Protein AF-A0A4R0NKV8-F1 (afdb_monomer_lite)

Foldseek 3Di:
DDDDDDPPDCVVVVVVVVVVVVVVVPPPPPPPLQQAWEDEAEDQVFQQQKWKKKWFAAPPDIDIATQGYRSDGDTARRPRGQWIWIWMDGNLQFIDIDIGGQCRVVDDAAFYFYWYWYQDPVRWIWIATDGGPPDDRVPIDTGDNPNPDPDDDDDPDDPSCSHPPHDDRD

Structure (mmCIF, N/CA/C/O backbone):
data_AF-A0A4R0NKV8-F1
#
_entry.id   AF-A0A4R0NKV8-F1
#
loop_
_atom_site.group_PDB
_atom_site.id
_atom_site.type_symbol
_atom_site.label_atom_id
_atom_site.label_alt_id
_atom_site.label_comp_id
_atom_site.label_asym_id
_atom_site.label_entity_id
_atom_site.label_seq_id
_atom_site.pdbx_PDB_ins_code
_atom_site.Cartn_x
_atom_site.Cartn_y
_atom_site.Cartn_z
_atom_site.occupancy
_atom_site.B_iso_or_equiv
_atom_site.auth_seq_id
_atom_site.auth_comp_id
_atom_site.auth_asym_id
_atom_site.auth_atom_id
_atom_site.pdbx_PDB_model_num
ATOM 1 N N . MET A 1 1 ? -60.768 -44.511 38.447 1.00 38.75 1 MET A N 1
ATOM 2 C CA . MET A 1 1 ? -60.473 -44.006 37.086 1.00 38.75 1 MET A CA 1
ATOM 3 C C . MET A 1 1 ? -60.057 -42.548 37.199 1.00 38.75 1 MET A C 1
ATOM 5 O O . MET A 1 1 ? -60.822 -41.763 37.738 1.00 38.75 1 MET A O 1
ATOM 9 N N . LYS A 1 2 ? -58.819 -42.212 36.815 1.00 38.28 2 LYS A N 1
ATOM 10 C CA . LYS A 1 2 ? -58.253 -40.857 36.931 1.00 38.28 2 LYS A CA 1
ATOM 11 C C . LYS A 1 2 ? -58.647 -40.033 35.701 1.00 38.28 2 LYS A C 1
ATOM 13 O O . LYS A 1 2 ? -58.343 -40.440 34.584 1.00 38.28 2 LYS A O 1
ATOM 18 N N . ALA A 1 3 ? -59.313 -38.901 35.916 1.00 43.44 3 ALA A N 1
ATOM 19 C CA . ALA A 1 3 ? -59.621 -37.931 34.872 1.00 43.44 3 ALA A CA 1
ATOM 20 C C . ALA A 1 3 ? -58.356 -37.132 34.520 1.00 43.44 3 ALA A C 1
ATOM 22 O O . ALA A 1 3 ? -57.746 -36.504 35.384 1.00 43.44 3 ALA A O 1
ATOM 23 N N . LEU A 1 4 ? -57.953 -37.183 33.250 1.00 43.78 4 LEU A N 1
ATOM 24 C CA . LEU A 1 4 ? -56.825 -36.437 32.704 1.00 43.78 4 LEU A CA 1
ATOM 25 C C . LEU A 1 4 ? -57.363 -35.139 32.085 1.00 43.78 4 LEU A C 1
ATOM 27 O O . LEU A 1 4 ? -57.829 -35.135 30.947 1.00 43.78 4 LEU A O 1
ATOM 31 N N . ILE A 1 5 ? -57.336 -34.038 32.836 1.00 47.34 5 ILE A N 1
ATOM 32 C CA . ILE A 1 5 ? -57.729 -32.723 32.319 1.00 47.34 5 ILE A CA 1
ATOM 33 C C . ILE A 1 5 ? -56.511 -32.108 31.623 1.00 47.34 5 ILE A C 1
ATOM 35 O O . ILE A 1 5 ? -55.546 -31.704 32.269 1.00 47.34 5 ILE A O 1
ATOM 39 N N . ARG A 1 6 ? -56.541 -32.051 30.288 1.00 45.56 6 ARG A N 1
ATOM 40 C CA . ARG A 1 6 ? -55.565 -31.300 29.488 1.00 45.56 6 ARG A CA 1
ATOM 41 C C . ARG A 1 6 ? -55.970 -29.826 29.461 1.00 45.56 6 ARG A C 1
ATOM 43 O O . ARG A 1 6 ? -56.799 -29.428 28.652 1.00 45.56 6 ARG A O 1
ATOM 50 N N . PHE A 1 7 ? -55.359 -29.014 30.319 1.00 44.12 7 PHE A N 1
ATOM 51 C CA . PHE A 1 7 ? -55.374 -27.556 30.186 1.00 44.12 7 PHE A CA 1
ATOM 52 C C . PHE A 1 7 ? -54.278 -27.128 29.202 1.00 44.12 7 PHE A C 1
ATOM 54 O O . PHE A 1 7 ? -53.152 -26.842 29.597 1.00 44.12 7 PHE A O 1
ATOM 61 N N . PHE A 1 8 ? -54.595 -27.081 27.908 1.00 48.84 8 PHE A N 1
ATOM 62 C CA . PHE A 1 8 ? -53.808 -26.289 26.961 1.00 48.84 8 PHE A CA 1
ATOM 63 C C . PHE A 1 8 ? -54.429 -24.896 26.892 1.00 48.84 8 PHE A C 1
ATOM 65 O O . PHE A 1 8 ? -55.435 -24.674 26.222 1.00 48.84 8 PHE A O 1
ATOM 72 N N . HIS A 1 9 ? -53.864 -23.963 27.657 1.00 45.31 9 HIS A N 1
ATOM 73 C CA . HIS A 1 9 ? -54.279 -22.567 27.629 1.00 45.31 9 HIS A CA 1
ATOM 74 C C . HIS A 1 9 ? -53.740 -21.869 26.364 1.00 45.31 9 HIS A C 1
ATOM 76 O O . HIS A 1 9 ? -52.523 -21.817 26.170 1.00 45.31 9 HIS A O 1
ATOM 82 N N . PRO A 1 10 ? -54.610 -21.281 25.519 1.00 52.34 10 PRO A N 1
ATOM 83 C CA . PRO A 1 10 ? -54.218 -20.625 24.265 1.00 52.34 10 PRO A CA 1
ATOM 84 C C . PRO A 1 10 ? -53.446 -19.309 24.477 1.00 52.34 10 PRO A C 1
ATOM 86 O O . PRO A 1 10 ? -52.855 -18.771 23.544 1.00 52.34 10 PRO A O 1
ATOM 89 N N . THR A 1 11 ? -53.405 -18.790 25.704 1.00 51.94 11 THR A N 1
ATOM 90 C CA . THR A 1 11 ? -52.760 -17.517 26.057 1.00 51.94 11 THR A CA 1
ATOM 91 C C . THR A 1 11 ? -51.232 -17.584 26.035 1.00 51.94 11 THR A C 1
ATOM 93 O O . THR A 1 11 ? -50.582 -16.606 25.666 1.00 51.94 11 THR A O 1
ATOM 96 N N . ILE A 1 12 ? -50.650 -18.745 26.351 1.00 52.59 12 ILE A N 1
ATOM 97 C CA . ILE A 1 12 ? -49.191 -18.946 26.370 1.00 52.59 12 ILE A CA 1
ATOM 98 C C . ILE A 1 12 ? -48.617 -18.847 24.946 1.00 52.59 12 ILE A C 1
ATOM 100 O O . ILE A 1 12 ? -47.541 -18.288 24.737 1.00 52.59 12 ILE A O 1
ATOM 104 N N . SER A 1 13 ? -49.372 -19.316 23.948 1.00 52.56 13 SER A N 1
ATOM 105 C CA . SER A 1 13 ? -48.954 -19.310 22.542 1.00 52.56 13 SER A CA 1
ATOM 106 C C . SER A 1 13 ? -48.932 -17.897 21.941 1.00 52.56 13 SER A C 1
ATOM 108 O O . SER A 1 13 ? -47.997 -17.539 21.229 1.00 52.56 13 SER A O 1
ATOM 110 N N . VAL A 1 14 ? -49.896 -17.041 22.302 1.00 56.19 14 VAL A N 1
ATOM 111 C CA . VAL A 1 14 ? -49.966 -15.652 21.807 1.00 56.19 14 VAL A CA 1
ATOM 112 C C . VAL A 1 14 ? -48.858 -14.773 22.401 1.00 56.19 14 VAL A C 1
ATOM 114 O O . VAL A 1 14 ? -48.334 -13.891 21.719 1.00 56.19 14 VAL A O 1
ATOM 117 N N . LEU A 1 15 ? -48.471 -15.014 23.658 1.00 55.41 15 LEU A N 1
ATOM 118 C CA . LEU A 1 15 ? -47.410 -14.252 24.320 1.00 55.41 15 LEU A CA 1
ATOM 119 C C . LEU A 1 15 ? -46.021 -14.603 23.758 1.00 55.41 15 LEU A C 1
ATOM 121 O O . LEU A 1 15 ? -45.224 -13.703 23.498 1.00 55.41 15 LEU A O 1
ATOM 125 N N . ALA A 1 16 ? -45.762 -15.886 23.488 1.00 59.66 16 ALA A N 1
ATOM 126 C CA . ALA A 1 16 ? -44.504 -16.347 22.898 1.00 59.66 16 ALA A CA 1
ATOM 127 C C . ALA A 1 16 ? -44.258 -15.756 21.496 1.00 59.66 16 ALA A C 1
ATOM 129 O O . ALA A 1 16 ? -43.151 -15.312 21.198 1.00 59.66 16 ALA A O 1
ATOM 130 N N . VAL A 1 17 ? -45.301 -15.668 20.662 1.00 60.09 17 VAL A N 1
ATOM 131 C CA . VAL A 1 17 ? -45.213 -15.077 19.313 1.00 60.09 17 VAL A CA 1
ATOM 132 C C . VAL A 1 17 ? -44.903 -13.578 19.372 1.00 60.09 17 VAL A C 1
ATOM 134 O O . VAL A 1 17 ? -44.089 -13.090 18.591 1.00 60.09 17 VAL A O 1
ATOM 137 N N . LYS A 1 18 ? -45.490 -12.842 20.327 1.00 60.03 18 LYS A N 1
ATOM 138 C CA . LYS A 1 18 ? -45.224 -11.404 20.503 1.00 60.03 18 LYS A CA 1
ATOM 139 C C . LYS A 1 18 ? -43.804 -11.123 20.999 1.00 60.03 18 LYS A C 1
ATOM 141 O O . LYS A 1 18 ? -43.186 -10.179 20.520 1.00 60.03 18 LYS A O 1
ATOM 146 N N . VAL A 1 19 ? -43.270 -11.949 21.902 1.00 61.59 19 VAL A N 1
ATOM 147 C CA . VAL A 1 19 ? -41.877 -11.833 22.377 1.00 61.59 19 VAL A CA 1
ATOM 148 C C . VAL A 1 19 ? -40.884 -12.170 21.261 1.00 61.59 19 VAL A C 1
ATOM 150 O O . VAL A 1 19 ? -39.888 -11.470 21.104 1.00 61.59 19 VAL A O 1
ATOM 153 N N . PHE A 1 20 ? -41.179 -13.176 20.432 1.00 60.41 20 PHE A N 1
ATOM 154 C CA . PHE A 1 20 ? -40.345 -13.548 19.284 1.00 60.41 20 PHE A CA 1
ATOM 155 C C . PHE A 1 20 ? -40.321 -12.458 18.194 1.00 60.41 20 PHE A C 1
ATOM 157 O O . PHE A 1 20 ? -39.260 -12.139 17.660 1.00 60.41 20 PHE A O 1
ATOM 164 N N . LEU A 1 21 ? -41.467 -11.822 17.919 1.00 58.66 21 LEU A N 1
ATOM 165 C CA . LEU A 1 21 ? -41.567 -10.664 17.018 1.00 58.66 21 LEU A CA 1
ATOM 166 C C . LEU A 1 21 ? -40.822 -9.435 17.555 1.00 58.66 21 LEU A C 1
ATOM 168 O O . LEU A 1 21 ? -40.180 -8.731 16.778 1.00 58.66 21 LEU A O 1
ATOM 172 N N . LEU A 1 22 ? -40.853 -9.201 18.872 1.00 55.28 22 LEU A N 1
ATOM 173 C CA . LEU A 1 22 ? -40.067 -8.139 19.502 1.00 55.28 22 LEU A CA 1
ATOM 174 C C . LEU A 1 22 ? -38.559 -8.418 19.386 1.00 55.28 22 LEU A C 1
ATOM 176 O O . LEU A 1 22 ? -37.791 -7.507 19.102 1.00 55.28 22 LEU A O 1
ATOM 180 N N . PHE A 1 23 ? -38.135 -9.676 19.537 1.00 53.75 23 PHE A N 1
ATOM 181 C CA . PHE A 1 23 ? -36.729 -10.071 19.408 1.00 53.75 23 PHE A CA 1
ATOM 182 C C . PHE A 1 23 ? -36.194 -9.873 17.977 1.00 53.75 23 PHE A C 1
ATOM 184 O O . PHE A 1 23 ? -35.043 -9.481 17.808 1.00 53.75 23 PHE A O 1
ATOM 191 N N . PHE A 1 24 ? -37.035 -10.059 16.950 1.00 54.12 24 PHE A N 1
ATOM 192 C CA . PHE A 1 24 ? -36.683 -9.776 15.550 1.00 54.12 24 PHE A CA 1
ATOM 193 C C . PHE A 1 24 ? -36.709 -8.281 15.186 1.00 54.12 24 PHE A C 1
ATOM 195 O O . PHE A 1 24 ? -35.956 -7.862 14.310 1.00 54.12 24 PHE A O 1
ATOM 202 N N . LEU A 1 25 ? -37.516 -7.465 15.873 1.00 54.22 25 LEU A N 1
ATOM 203 C CA . LEU A 1 25 ? -37.526 -5.999 15.726 1.00 54.22 25 LEU A CA 1
ATOM 204 C C . LEU A 1 25 ? -36.326 -5.317 16.402 1.00 54.22 25 LEU A C 1
ATOM 206 O O . LEU A 1 25 ? -35.979 -4.196 16.041 1.00 54.22 25 LEU A O 1
ATOM 210 N N . VAL A 1 26 ? -35.695 -5.996 17.364 1.00 50.88 26 VAL A N 1
ATOM 211 C CA . VAL A 1 26 ? -34.513 -5.522 18.101 1.00 50.88 26 VAL A CA 1
ATOM 212 C C . VAL A 1 26 ? -33.245 -6.261 17.659 1.00 50.88 26 VAL A C 1
ATOM 214 O O . VAL A 1 26 ? -32.217 -6.117 18.310 1.00 50.88 26 VAL A O 1
ATOM 217 N N . VAL A 1 27 ? -33.254 -7.008 16.540 1.00 51.88 27 VAL A N 1
ATOM 218 C CA . VAL A 1 27 ? -31.988 -7.367 15.878 1.00 51.88 27 VAL A CA 1
ATOM 219 C C . VAL A 1 27 ? -31.365 -6.035 15.496 1.00 51.88 27 VAL A C 1
ATOM 221 O O . VAL A 1 27 ? -31.889 -5.366 14.598 1.00 51.88 27 VAL A O 1
ATOM 224 N N . PRO A 1 28 ? -30.315 -5.582 16.207 1.00 50.75 28 PRO A N 1
ATOM 225 C CA . PRO A 1 28 ? -29.738 -4.311 15.875 1.00 50.75 28 PRO A CA 1
ATOM 226 C C . PRO A 1 28 ? -29.265 -4.479 14.443 1.00 50.75 28 PRO A C 1
ATOM 228 O O . PRO A 1 28 ? -28.628 -5.477 14.090 1.00 50.75 28 PRO A O 1
ATOM 231 N N . ILE A 1 29 ? -29.619 -3.503 13.619 1.00 53.78 29 ILE A N 1
ATOM 232 C CA . ILE A 1 29 ? -28.928 -3.202 12.382 1.00 53.78 29 ILE A CA 1
ATOM 233 C C . ILE A 1 29 ? -27.495 -2.920 12.830 1.00 53.78 29 ILE A C 1
ATOM 235 O O . ILE A 1 29 ? -27.105 -1.788 13.100 1.00 53.78 29 ILE A O 1
ATOM 239 N N . GLY A 1 30 ? -26.733 -3.988 13.042 1.00 45.97 30 GLY A N 1
ATOM 240 C CA . GLY A 1 30 ? -25.311 -3.950 13.241 1.00 45.97 30 GLY A CA 1
ATOM 241 C C . GLY A 1 30 ? -24.772 -3.570 11.886 1.00 45.97 30 GLY A C 1
ATOM 242 O O . GLY A 1 30 ? -24.345 -4.436 11.126 1.00 45.97 30 GLY A O 1
ATOM 243 N N . CYS A 1 31 ? -24.853 -2.280 11.561 1.00 52.69 31 CYS A N 1
ATOM 244 C CA . CYS A 1 31 ? -23.973 -1.668 10.595 1.00 52.69 31 CYS A CA 1
ATOM 245 C C . CYS A 1 31 ? -22.573 -1.975 11.109 1.00 52.69 31 CYS A C 1
ATOM 247 O O . CYS A 1 31 ? -22.026 -1.263 11.950 1.00 52.69 31 CYS A O 1
ATOM 249 N N . LYS A 1 32 ? -22.019 -3.105 10.666 1.00 49.31 32 LYS A N 1
ATOM 250 C CA . LYS A 1 32 ? -20.596 -3.358 10.743 1.00 49.31 32 LYS A CA 1
ATOM 251 C C . LYS A 1 32 ? -19.984 -2.288 9.859 1.00 49.31 32 LYS A C 1
ATOM 253 O O . LYS A 1 32 ? -19.831 -2.484 8.657 1.00 49.31 32 LYS A O 1
ATOM 258 N N . ASN A 1 33 ? -19.663 -1.150 10.464 1.00 59.56 33 ASN A N 1
ATOM 259 C CA . ASN A 1 33 ? -18.748 -0.157 9.921 1.00 59.56 33 ASN A CA 1
ATOM 260 C C . ASN A 1 33 ? -17.343 -0.763 9.950 1.00 59.56 33 ASN A C 1
ATOM 262 O O . ASN A 1 33 ? -16.438 -0.244 10.594 1.00 59.56 33 ASN A O 1
ATOM 266 N N . ASN A 1 34 ? -17.194 -1.923 9.314 1.00 71.50 34 ASN A N 1
ATOM 267 C CA . ASN A 1 34 ? -15.904 -2.522 9.121 1.00 71.50 34 ASN A CA 1
ATOM 268 C C . ASN A 1 34 ? -15.188 -1.628 8.124 1.00 71.50 34 ASN A C 1
ATOM 270 O O . ASN A 1 34 ? -15.685 -1.392 7.021 1.00 71.50 34 ASN A O 1
ATOM 274 N N . GLU A 1 35 ? -14.021 -1.137 8.519 1.00 86.94 35 GLU A N 1
ATOM 275 C CA . GLU A 1 35 ? -13.103 -0.531 7.565 1.00 86.94 35 GLU A CA 1
ATOM 276 C C . GLU A 1 35 ? -12.915 -1.469 6.356 1.00 86.94 35 GLU A C 1
ATOM 278 O O . GLU A 1 35 ? -12.768 -2.683 6.543 1.00 86.94 35 GLU A O 1
ATOM 283 N N . PRO A 1 36 ? -12.958 -0.943 5.119 1.00 90.25 36 PRO A N 1
ATOM 284 C CA . PRO A 1 36 ? -12.852 -1.762 3.922 1.00 90.25 36 PRO A CA 1
ATOM 285 C C . PRO A 1 36 ? -11.468 -2.410 3.834 1.00 90.25 36 PRO A C 1
ATOM 287 O O . PRO A 1 36 ? -10.461 -1.837 4.260 1.00 90.25 36 PRO A O 1
ATOM 290 N N . ALA A 1 37 ? -11.407 -3.603 3.245 1.00 92.50 37 ALA A N 1
ATOM 291 C CA . ALA A 1 37 ? -10.139 -4.256 2.951 1.00 92.50 37 ALA A CA 1
ATOM 292 C C . ALA A 1 37 ? -9.340 -3.454 1.914 1.00 92.50 37 ALA A C 1
ATOM 294 O O . ALA A 1 37 ? -9.911 -2.790 1.043 1.00 92.50 37 ALA A O 1
ATOM 295 N N . PHE A 1 38 ? -8.012 -3.544 1.989 1.00 94.94 38 PHE A N 1
ATOM 296 C CA . PHE A 1 38 ? -7.148 -2.955 0.975 1.00 94.94 38 PHE A CA 1
ATOM 297 C C . PHE A 1 38 ? -7.207 -3.766 -0.320 1.00 94.94 38 PHE A C 1
ATOM 299 O O . PHE A 1 38 ? -7.060 -4.986 -0.310 1.00 94.94 38 PHE A O 1
ATOM 306 N N . VAL A 1 39 ? -7.389 -3.079 -1.446 1.00 95.69 39 VAL A N 1
ATOM 307 C CA . VAL A 1 39 ? -7.433 -3.692 -2.776 1.00 95.69 39 VAL A CA 1
ATOM 308 C C . VAL A 1 39 ? -6.397 -3.028 -3.668 1.00 95.69 39 VAL A C 1
ATOM 310 O O . VAL A 1 39 ? -6.406 -1.813 -3.859 1.00 95.69 39 VAL A O 1
ATOM 313 N N . VAL A 1 40 ? -5.519 -3.832 -4.263 1.00 96.56 40 VAL A N 1
ATOM 314 C CA . VAL A 1 40 ? -4.560 -3.357 -5.265 1.00 96.56 40 VAL A CA 1
ATOM 315 C C . VAL A 1 40 ? -5.133 -3.573 -6.659 1.00 96.56 40 VAL A C 1
ATOM 317 O O . VAL A 1 40 ? -5.458 -4.696 -7.043 1.00 96.56 40 VAL A O 1
ATOM 320 N N . LYS A 1 41 ? -5.253 -2.490 -7.429 1.00 95.50 41 LYS A N 1
ATOM 321 C CA . LYS A 1 41 ? -5.765 -2.496 -8.803 1.00 95.50 41 LYS A CA 1
ATOM 322 C C . LYS A 1 41 ? -4.682 -2.075 -9.782 1.00 95.50 41 LYS A C 1
ATOM 324 O O . LYS A 1 41 ? -3.879 -1.193 -9.503 1.00 95.50 41 LYS A O 1
ATOM 329 N N . GLY A 1 42 ? -4.694 -2.672 -10.965 1.00 93.81 42 GLY A N 1
ATOM 330 C CA . GLY A 1 42 ? -3.800 -2.306 -12.055 1.00 93.81 42 GLY A CA 1
ATOM 331 C C . GLY A 1 42 ? -3.681 -3.418 -13.084 1.00 93.81 42 GLY A C 1
ATOM 332 O O . GLY A 1 42 ? -4.215 -4.515 -12.916 1.00 93.81 42 GLY A O 1
ATOM 333 N N . HIS A 1 43 ? -2.971 -3.139 -14.172 1.00 93.94 43 HIS A N 1
ATOM 334 C CA . HIS A 1 43 ? -2.707 -4.151 -15.189 1.00 93.94 43 HIS A CA 1
ATOM 335 C C . HIS A 1 43 ? -1.843 -5.281 -14.601 1.00 93.94 43 HIS A C 1
ATOM 337 O O . HIS A 1 43 ? -0.833 -4.998 -13.955 1.00 93.94 43 HIS A O 1
ATOM 343 N N . LYS A 1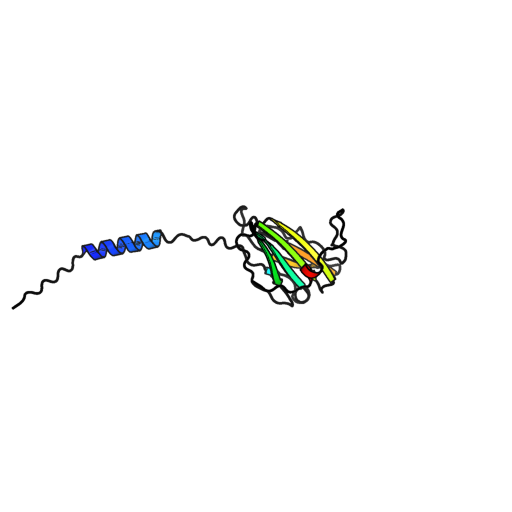 44 ? -2.182 -6.554 -14.866 1.00 92.44 44 LYS A N 1
ATOM 344 C CA . LYS A 1 44 ? -1.505 -7.737 -14.279 1.00 92.44 44 LYS A CA 1
ATOM 345 C C . LYS A 1 44 ? 0.023 -7.690 -14.403 1.00 92.44 44 LYS A C 1
ATOM 347 O O . LYS A 1 44 ? 0.734 -7.977 -13.448 1.00 92.44 44 LYS A O 1
ATOM 352 N N . MET A 1 45 ? 0.526 -7.267 -15.566 1.00 90.75 45 MET A N 1
ATOM 353 C CA . MET A 1 45 ? 1.970 -7.144 -15.825 1.00 90.75 45 MET A CA 1
ATOM 354 C C . MET A 1 45 ? 2.678 -6.073 -14.985 1.00 90.75 45 MET A C 1
ATOM 356 O O . MET A 1 45 ? 3.893 -6.143 -14.849 1.00 90.75 45 MET A O 1
ATOM 360 N N . VAL A 1 46 ? 1.943 -5.092 -14.456 1.00 91.12 46 VAL A N 1
ATOM 361 C CA . VAL A 1 46 ? 2.473 -4.060 -13.554 1.00 91.12 46 VAL A CA 1
ATOM 362 C C . VAL A 1 46 ? 2.389 -4.553 -12.116 1.00 91.12 46 VAL A C 1
ATOM 364 O O . VAL A 1 46 ? 3.398 -4.602 -11.423 1.00 91.12 46 VAL A O 1
ATOM 367 N N . ILE A 1 47 ? 1.199 -4.969 -11.677 1.00 94.50 47 ILE A N 1
ATOM 368 C CA . ILE A 1 47 ? 0.966 -5.295 -10.266 1.00 94.50 47 ILE A CA 1
ATOM 369 C C . ILE A 1 47 ? 1.684 -6.568 -9.809 1.00 94.50 47 ILE A C 1
ATOM 371 O O . ILE A 1 47 ? 1.900 -6.717 -8.620 1.00 94.50 47 ILE A O 1
ATOM 375 N N . LYS A 1 48 ? 2.111 -7.473 -10.699 1.00 94.00 48 LYS A N 1
ATOM 376 C CA . LYS A 1 48 ? 2.930 -8.636 -10.298 1.00 94.00 48 LYS A CA 1
ATOM 377 C C . LYS A 1 48 ? 4.256 -8.246 -9.622 1.00 94.00 48 LYS A C 1
ATOM 379 O O . LYS A 1 48 ? 4.715 -8.956 -8.741 1.00 94.00 48 LYS A O 1
ATOM 384 N N . ASP A 1 49 ? 4.822 -7.098 -9.998 1.00 91.69 49 ASP A N 1
ATOM 385 C CA . ASP A 1 49 ? 6.109 -6.606 -9.493 1.00 91.69 49 ASP A CA 1
ATOM 386 C C . ASP A 1 49 ? 5.920 -5.599 -8.335 1.00 91.69 49 ASP A C 1
ATOM 388 O O . ASP A 1 49 ? 6.863 -4.904 -7.945 1.00 91.69 49 ASP A O 1
ATOM 392 N N . VAL A 1 50 ? 4.692 -5.449 -7.828 1.00 94.00 50 VAL A N 1
ATOM 393 C CA . VAL A 1 50 ? 4.342 -4.487 -6.781 1.00 94.00 50 VAL A CA 1
ATOM 394 C C . VAL A 1 50 ? 4.384 -5.142 -5.407 1.00 94.00 50 VAL A C 1
ATOM 396 O O . VAL A 1 50 ? 3.948 -6.279 -5.217 1.00 94.00 50 VAL A O 1
ATOM 399 N N . LYS A 1 51 ? 4.829 -4.364 -4.423 1.00 94.88 51 LYS A N 1
ATOM 400 C CA . LYS A 1 51 ? 4.658 -4.661 -3.007 1.00 94.88 51 LYS A CA 1
ATOM 401 C C . LYS A 1 51 ? 3.984 -3.498 -2.301 1.00 94.88 51 LYS A C 1
ATOM 403 O O . LYS A 1 51 ? 4.353 -2.343 -2.516 1.00 94.88 51 LYS A O 1
ATOM 408 N N . VAL A 1 52 ? 3.012 -3.811 -1.453 1.00 96.12 52 VAL A N 1
ATOM 409 C CA . VAL A 1 52 ? 2.310 -2.828 -0.633 1.00 96.12 52 VAL A CA 1
ATOM 410 C C . VAL A 1 52 ? 2.291 -3.292 0.815 1.00 96.12 52 VAL A C 1
ATOM 412 O O . VAL A 1 52 ? 1.758 -4.356 1.135 1.00 96.12 52 VAL A O 1
ATOM 415 N N . ASN A 1 53 ? 2.852 -2.457 1.681 1.00 95.88 53 ASN A N 1
ATOM 416 C CA . ASN A 1 53 ? 2.790 -2.599 3.127 1.00 95.88 53 ASN A CA 1
ATOM 417 C C . ASN A 1 53 ? 2.002 -1.423 3.702 1.00 95.88 53 ASN A C 1
ATOM 419 O O . ASN A 1 53 ? 2.136 -0.293 3.231 1.00 95.88 53 ASN A O 1
ATOM 423 N N . VAL A 1 54 ? 1.198 -1.675 4.726 1.00 95.38 54 VAL A N 1
ATOM 424 C CA . VAL A 1 54 ? 0.407 -0.651 5.406 1.00 95.38 54 VAL A CA 1
ATOM 425 C C . VAL A 1 54 ? 0.784 -0.648 6.874 1.00 95.38 54 VAL A C 1
ATOM 427 O O . VAL A 1 54 ? 0.704 -1.675 7.543 1.00 95.38 54 VAL A O 1
ATOM 430 N N . GLU A 1 55 ? 1.195 0.514 7.366 1.00 94.69 55 GLU A N 1
ATOM 431 C CA . GLU A 1 55 ? 1.325 0.779 8.791 1.00 94.69 55 GLU A CA 1
ATOM 432 C C . GLU A 1 55 ? 0.037 1.417 9.309 1.00 94.69 55 GLU A C 1
ATOM 434 O O . GLU A 1 55 ? -0.463 2.405 8.766 1.00 94.69 55 GLU A O 1
ATOM 439 N N . LEU A 1 56 ? -0.508 0.794 10.343 1.00 94.56 56 LEU A N 1
ATOM 440 C CA . LEU A 1 56 ? -1.759 1.103 11.002 1.00 94.56 56 LEU A CA 1
ATOM 441 C C . LEU A 1 56 ? -1.426 1.811 12.313 1.00 94.56 56 LEU A C 1
ATOM 443 O O . LEU A 1 56 ? -0.960 1.171 13.258 1.00 94.56 56 LEU A O 1
ATOM 447 N N . LEU A 1 57 ? -1.660 3.120 12.376 1.00 95.06 57 LEU A N 1
ATOM 448 C CA . LEU A 1 57 ? -1.567 3.872 13.623 1.00 95.06 57 LEU A CA 1
ATOM 449 C C . LEU A 1 57 ? -2.920 3.812 14.331 1.00 95.06 57 LEU A C 1
ATOM 451 O O . LEU A 1 57 ? -3.892 4.416 13.874 1.00 95.06 57 LEU A O 1
ATOM 455 N N . LYS A 1 58 ? -2.984 3.083 15.441 1.00 93.19 58 LYS A N 1
ATOM 456 C CA . LYS A 1 58 ? -4.145 3.007 16.337 1.00 93.19 58 LYS A CA 1
ATOM 457 C C . LYS A 1 58 ? -3.874 3.847 17.586 1.00 93.19 58 LYS A C 1
ATOM 459 O O . LYS A 1 58 ? -2.755 4.304 17.793 1.00 93.19 58 LYS A O 1
ATOM 464 N N . GLN A 1 59 ? -4.895 4.045 18.419 1.00 89.94 59 GLN A N 1
ATOM 465 C CA . GLN A 1 59 ? -4.778 4.853 19.640 1.00 89.94 59 GLN A CA 1
ATOM 466 C C . GLN A 1 59 ? -3.628 4.386 20.553 1.00 89.94 59 GLN A C 1
ATOM 468 O O . GLN A 1 59 ? -2.846 5.215 21.004 1.00 89.94 59 GLN A O 1
ATOM 473 N N . ASP A 1 60 ? -3.483 3.068 20.735 1.00 92.12 60 ASP A N 1
ATOM 474 C CA . ASP A 1 60 ? -2.524 2.486 21.688 1.00 92.12 60 ASP A CA 1
ATOM 475 C C . ASP A 1 60 ? -1.460 1.589 21.029 1.00 92.12 60 ASP A C 1
ATOM 477 O O . ASP A 1 60 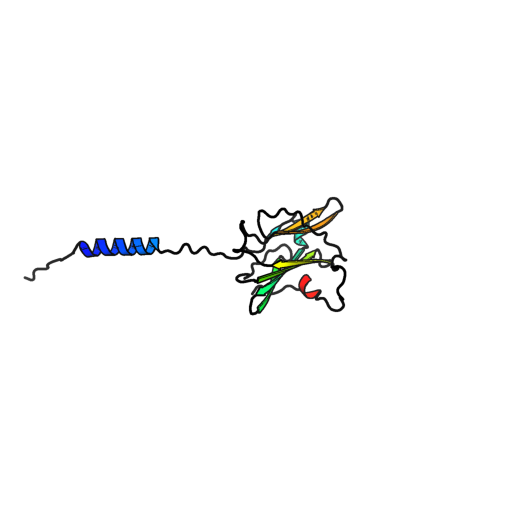? -0.686 0.921 21.713 1.00 92.12 60 ASP A O 1
ATOM 481 N N . SER A 1 61 ? -1.428 1.499 19.694 1.00 92.81 61 SER A N 1
ATOM 482 C CA . SER A 1 61 ? -0.486 0.610 19.000 1.00 92.81 61 SER A CA 1
ATOM 483 C C . SER A 1 61 ? -0.178 1.039 17.572 1.00 92.81 61 SER A C 1
ATOM 485 O O . SER A 1 61 ? -0.965 1.717 16.911 1.00 92.81 61 SER A O 1
ATOM 487 N N . ILE A 1 62 ? 0.977 0.584 17.090 1.00 92.62 62 ILE A N 1
ATOM 488 C CA . ILE A 1 62 ? 1.371 0.647 15.686 1.00 92.62 62 ILE A CA 1
ATOM 489 C C . ILE A 1 62 ? 1.578 -0.786 15.207 1.00 92.62 62 ILE A C 1
ATOM 491 O O . ILE A 1 62 ? 2.285 -1.564 15.850 1.00 92.62 62 ILE A O 1
ATOM 495 N N . ALA A 1 63 ? 0.974 -1.133 14.077 1.00 92.69 63 ALA A N 1
ATOM 496 C CA . ALA A 1 63 ? 1.175 -2.418 13.418 1.00 92.69 63 ALA A CA 1
ATOM 497 C C . ALA A 1 63 ? 1.522 -2.191 11.950 1.00 92.69 63 ALA A C 1
ATOM 499 O O . ALA A 1 63 ? 0.983 -1.282 11.332 1.00 92.69 63 ALA A O 1
ATOM 500 N N . ILE A 1 64 ? 2.390 -3.020 11.378 1.00 93.62 64 ILE A N 1
ATOM 501 C CA . ILE A 1 64 ? 2.669 -3.024 9.942 1.00 93.62 64 ILE A CA 1
ATOM 502 C C . ILE A 1 64 ? 2.299 -4.386 9.372 1.00 93.62 64 ILE A C 1
ATOM 504 O O . ILE A 1 64 ? 2.613 -5.413 9.971 1.00 93.62 64 ILE A O 1
ATOM 508 N N . ALA A 1 65 ? 1.617 -4.389 8.233 1.00 94.94 65 ALA A N 1
ATOM 509 C CA . ALA A 1 65 ? 1.181 -5.607 7.570 1.00 94.94 65 ALA A CA 1
ATOM 510 C C . ALA A 1 65 ? 1.337 -5.486 6.054 1.00 94.94 65 ALA A C 1
ATOM 512 O O . ALA A 1 65 ? 1.209 -4.401 5.477 1.00 94.94 65 ALA A O 1
ATOM 513 N N . THR A 1 66 ? 1.615 -6.606 5.394 1.00 96.19 66 THR A N 1
ATOM 514 C CA . THR A 1 66 ? 1.626 -6.676 3.934 1.00 96.19 66 THR A CA 1
ATOM 515 C C . THR A 1 66 ? 0.201 -6.873 3.427 1.00 96.19 66 THR A C 1
ATOM 517 O O . THR A 1 66 ? -0.466 -7.809 3.846 1.00 96.19 66 THR A O 1
ATOM 520 N N . VAL A 1 67 ? -0.259 -6.008 2.516 1.00 96.38 67 VAL A N 1
ATOM 521 C CA . VAL A 1 67 ? -1.587 -6.133 1.871 1.00 96.38 67 VAL A CA 1
ATOM 5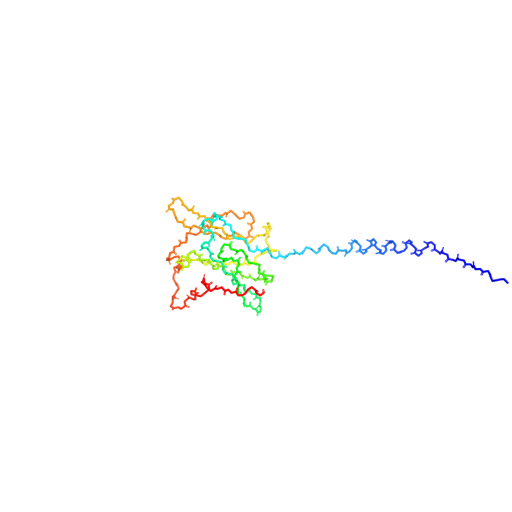22 C C . VAL A 1 67 ? -1.494 -6.685 0.455 1.00 96.38 67 VAL A C 1
ATOM 524 O O . VAL A 1 67 ? -2.473 -7.181 -0.097 1.00 96.38 67 VAL A O 1
ATOM 527 N N . TYR A 1 68 ? -0.317 -6.585 -0.161 1.00 96.62 68 TYR A N 1
ATOM 528 C CA . TYR A 1 68 ? -0.088 -7.127 -1.488 1.00 96.62 68 TYR A CA 1
ATOM 529 C C . TYR A 1 68 ? 1.387 -7.427 -1.713 1.00 96.62 68 TYR A C 1
ATOM 531 O O . TYR A 1 68 ? 2.248 -6.574 -1.477 1.00 96.62 68 TYR A O 1
ATOM 539 N N . TYR A 1 69 ? 1.680 -8.627 -2.197 1.00 94.19 69 TYR A N 1
ATOM 540 C CA . TYR A 1 69 ? 3.040 -9.053 -2.493 1.00 94.19 69 TYR A CA 1
ATOM 541 C C . TYR A 1 69 ? 3.043 -10.152 -3.550 1.00 94.19 69 TYR A C 1
ATOM 543 O O . TYR A 1 69 ? 2.224 -11.064 -3.495 1.00 94.19 69 TYR A O 1
ATOM 551 N N . ASP A 1 70 ? 3.963 -10.049 -4.512 1.00 88.88 70 ASP A N 1
ATOM 552 C CA . ASP A 1 70 ? 4.203 -11.074 -5.538 1.00 88.88 70 ASP A CA 1
ATOM 553 C C . ASP A 1 70 ? 2.919 -11.515 -6.270 1.00 88.88 70 ASP A C 1
ATOM 555 O O . ASP A 1 70 ? 2.575 -12.692 -6.380 1.00 88.88 70 ASP A O 1
ATOM 559 N N . GLY A 1 71 ? 2.128 -10.530 -6.708 1.00 89.88 71 GLY A N 1
ATOM 560 C CA . GLY A 1 71 ? 0.876 -10.787 -7.420 1.00 89.88 71 GLY A CA 1
ATOM 561 C C . GLY A 1 71 ? -0.308 -11.226 -6.545 1.00 89.88 71 GLY A C 1
ATOM 562 O O . GLY A 1 71 ? -1.381 -11.483 -7.093 1.00 89.88 71 GLY A O 1
ATOM 563 N N . LYS A 1 72 ? -0.138 -11.331 -5.221 1.00 92.44 72 LYS A N 1
ATOM 564 C CA . LYS A 1 72 ? -1.150 -11.866 -4.299 1.00 92.44 72 LYS A CA 1
ATOM 565 C C . LYS A 1 72 ? -1.636 -10.807 -3.306 1.00 92.44 72 LYS A C 1
ATOM 567 O O . LYS A 1 72 ? -0.802 -10.130 -2.700 1.00 92.44 72 LYS A O 1
ATOM 572 N N . PRO A 1 73 ? -2.960 -10.670 -3.109 1.00 94.62 73 PRO A N 1
ATOM 573 C CA . PRO A 1 73 ? -3.514 -9.871 -2.025 1.00 94.62 73 PRO A CA 1
ATOM 574 C C . PRO A 1 73 ? -3.429 -10.623 -0.692 1.00 94.62 73 PRO A C 1
ATOM 576 O O . PRO A 1 73 ? -3.482 -11.852 -0.654 1.00 94.62 73 PRO A O 1
ATOM 579 N N . TYR A 1 74 ? -3.339 -9.863 0.392 1.00 93.50 74 TYR A N 1
ATOM 580 C CA . TYR A 1 74 ? -3.298 -10.349 1.764 1.00 93.50 74 TYR A CA 1
ATOM 581 C C . TYR A 1 74 ? -4.291 -9.546 2.605 1.00 93.50 74 TYR A C 1
ATOM 583 O O . TYR A 1 74 ? -4.319 -8.315 2.543 1.00 93.50 74 TYR A O 1
ATOM 591 N N . GLU A 1 75 ? -5.123 -10.244 3.372 1.00 91.19 75 GLU A N 1
ATOM 592 C CA . GLU A 1 75 ? -6.078 -9.607 4.277 1.00 91.19 75 GLU A CA 1
ATOM 593 C C . GLU A 1 75 ? -5.380 -9.150 5.562 1.00 91.19 75 GLU A C 1
ATOM 595 O O . GLU A 1 75 ? -4.464 -9.809 6.053 1.00 91.19 75 GLU A O 1
ATOM 600 N N . ILE A 1 76 ? -5.814 -8.008 6.101 1.00 92.44 76 ILE A N 1
ATOM 601 C CA . ILE A 1 76 ? -5.252 -7.421 7.321 1.00 92.44 76 ILE A CA 1
ATOM 602 C C . ILE A 1 76 ? -6.364 -6.931 8.250 1.00 92.44 76 ILE A C 1
ATOM 604 O O . ILE A 1 76 ? -7.406 -6.453 7.795 1.00 92.44 76 ILE A O 1
ATOM 608 N N . LEU A 1 77 ? -6.127 -6.989 9.561 1.00 90.19 77 LEU A N 1
ATOM 609 C CA . LEU A 1 77 ? -7.052 -6.480 10.575 1.00 90.19 77 LEU A CA 1
ATOM 610 C C . LEU A 1 77 ? -6.858 -4.972 10.809 1.00 90.19 77 LEU A C 1
ATOM 612 O O . LEU A 1 77 ? -6.178 -4.529 11.742 1.00 90.19 77 LEU A O 1
ATOM 616 N N . ASN A 1 78 ? -7.497 -4.154 9.973 1.00 91.38 78 ASN A N 1
ATOM 617 C CA . ASN A 1 78 ? -7.368 -2.696 10.034 1.00 91.38 78 ASN A CA 1
ATOM 618 C C . ASN A 1 78 ? -8.308 -1.994 11.026 1.00 91.38 78 ASN A C 1
ATOM 620 O O . ASN A 1 78 ? -8.050 -0.846 11.340 1.00 91.38 78 ASN A O 1
ATOM 624 N N . GLN A 1 79 ? -9.301 -2.661 11.618 1.00 89.94 79 GLN A N 1
ATOM 625 C CA . GLN A 1 79 ? -10.295 -2.005 12.487 1.00 89.94 79 GLN A CA 1
ATOM 626 C C . GLN A 1 79 ? -9.702 -1.072 13.559 1.00 89.94 79 GLN A C 1
ATOM 628 O O . GLN A 1 79 ? -8.746 -1.437 14.259 1.00 89.94 79 GLN A O 1
ATOM 633 N N . GLY A 1 80 ? -10.325 0.101 13.710 1.00 88.81 80 GLY A N 1
ATOM 634 C CA . GLY A 1 80 ? -9.974 1.099 14.719 1.00 88.81 80 GLY A CA 1
ATOM 635 C C . GLY A 1 80 ? -8.686 1.852 14.396 1.00 88.81 80 GLY A C 1
ATOM 636 O O . GLY A 1 80 ? -8.004 2.321 15.309 1.00 88.81 80 GLY A O 1
ATOM 637 N N . THR A 1 81 ? -8.310 1.932 13.119 1.00 92.50 81 THR A N 1
ATOM 638 C CA . THR A 1 81 ? -7.111 2.668 12.715 1.00 92.50 81 THR A CA 1
ATOM 639 C C . THR A 1 81 ? -7.412 4.155 12.628 1.00 92.50 81 THR A C 1
ATOM 641 O O . THR A 1 81 ? -8.430 4.557 12.082 1.00 92.50 81 THR A O 1
ATOM 644 N N . LEU A 1 82 ? -6.522 4.991 13.156 1.00 93.19 82 LEU A N 1
ATOM 645 C CA . LEU A 1 82 ? -6.638 6.449 13.099 1.00 93.19 82 LEU A CA 1
ATOM 646 C C . LEU A 1 82 ? -5.993 7.012 11.833 1.00 93.19 82 LEU A C 1
ATOM 648 O O . LEU A 1 82 ? -6.510 7.953 11.237 1.00 93.19 82 LEU A O 1
ATOM 652 N N . ARG A 1 83 ? -4.864 6.433 11.416 1.00 94.56 83 ARG A N 1
ATOM 653 C CA . ARG A 1 83 ? -4.089 6.868 10.250 1.00 94.56 83 ARG A CA 1
ATOM 654 C C . ARG A 1 83 ? -3.421 5.680 9.577 1.00 94.56 83 ARG A C 1
ATOM 656 O O . ARG A 1 83 ? -2.887 4.800 10.253 1.00 94.56 83 ARG A O 1
ATOM 663 N N . TYR A 1 84 ? -3.411 5.695 8.250 1.00 94.19 84 TYR A N 1
ATOM 664 C CA . TYR A 1 84 ? -2.657 4.748 7.441 1.00 94.19 84 TYR A CA 1
ATOM 665 C C . TYR A 1 84 ? -1.385 5.409 6.910 1.00 94.19 84 TYR A C 1
ATOM 667 O O . TYR A 1 84 ? -1.427 6.521 6.375 1.00 94.19 84 TYR A O 1
ATOM 675 N N . MET A 1 85 ? -0.261 4.696 6.998 1.00 93.69 85 MET A N 1
ATOM 676 C CA . MET A 1 85 ? 0.904 4.964 6.156 1.00 93.69 85 MET A CA 1
ATOM 677 C C . MET A 1 85 ? 1.049 3.825 5.149 1.00 93.69 85 MET A C 1
ATOM 679 O O . MET A 1 85 ? 1.329 2.687 5.518 1.00 93.69 85 MET A O 1
ATOM 683 N N . ILE A 1 86 ? 0.829 4.122 3.872 1.00 93.88 86 ILE A N 1
ATOM 684 C CA . ILE A 1 86 ? 0.797 3.125 2.798 1.00 93.88 86 ILE A CA 1
ATOM 685 C C . ILE A 1 86 ? 2.119 3.200 2.048 1.00 93.88 86 ILE A C 1
ATOM 687 O O . ILE A 1 86 ? 2.378 4.157 1.318 1.00 93.88 86 ILE A O 1
ATOM 691 N N . TYR A 1 87 ? 2.953 2.185 2.228 1.00 93.06 87 TYR A N 1
ATOM 692 C CA . TYR A 1 87 ? 4.247 2.046 1.578 1.00 93.06 87 TYR A CA 1
ATOM 693 C C . TYR A 1 87 ? 4.086 1.205 0.322 1.00 93.06 87 TYR A C 1
ATOM 695 O O . TYR A 1 87 ? 3.739 0.027 0.392 1.00 93.06 87 TYR A O 1
ATOM 703 N N . VAL A 1 88 ? 4.373 1.801 -0.828 1.00 92.75 88 VAL A N 1
ATOM 704 C CA . VAL A 1 88 ? 4.321 1.115 -2.116 1.00 92.75 88 VAL A CA 1
ATOM 705 C C . VAL A 1 88 ? 5.713 0.996 -2.704 1.00 92.75 88 VAL A C 1
ATOM 707 O O . VAL A 1 88 ? 6.517 1.933 -2.643 1.00 92.75 88 VAL A O 1
ATOM 710 N N . SER A 1 89 ? 5.994 -0.155 -3.303 1.00 91.38 89 SER A N 1
ATOM 711 C CA . SER A 1 89 ? 7.170 -0.340 -4.134 1.00 91.38 89 SER A CA 1
ATOM 712 C C . SER A 1 89 ? 6.847 -1.058 -5.437 1.00 91.38 89 SER A C 1
ATOM 714 O O . SER A 1 89 ? 5.938 -1.883 -5.509 1.00 91.38 89 SER A O 1
ATOM 716 N N . TYR A 1 90 ? 7.602 -0.722 -6.479 1.00 91.06 90 TYR A N 1
ATOM 717 C CA . TYR A 1 90 ? 7.608 -1.427 -7.755 1.00 91.06 90 TYR A CA 1
ATOM 718 C C . TYR A 1 90 ? 9.022 -1.938 -8.021 1.00 91.06 90 TYR A C 1
ATOM 720 O O . TYR A 1 90 ? 9.991 -1.170 -7.956 1.00 91.06 90 TYR A O 1
ATOM 728 N N . ARG A 1 91 ? 9.142 -3.247 -8.274 1.00 89.56 91 ARG A N 1
ATOM 729 C CA . ARG A 1 91 ? 10.409 -3.970 -8.493 1.00 89.56 91 ARG A CA 1
ATOM 730 C C . ARG A 1 91 ? 11.448 -3.775 -7.387 1.00 89.56 91 ARG A C 1
ATOM 732 O O . ARG A 1 91 ? 12.641 -3.891 -7.644 1.00 89.56 91 ARG A O 1
ATOM 739 N N . ASN A 1 92 ? 11.018 -3.439 -6.168 1.00 86.69 92 ASN A N 1
ATOM 740 C CA . ASN A 1 92 ? 11.905 -3.085 -5.053 1.00 86.69 92 ASN A CA 1
ATOM 741 C C . ASN A 1 92 ? 12.922 -1.972 -5.395 1.00 86.69 92 ASN A C 1
ATOM 743 O O . ASN A 1 92 ? 14.014 -1.930 -4.825 1.00 86.69 92 ASN A O 1
ATOM 747 N N . GLN A 1 93 ? 12.581 -1.085 -6.334 1.00 83.88 93 GLN A N 1
ATOM 748 C CA . GLN A 1 93 ? 13.461 -0.013 -6.818 1.00 83.88 93 GLN A CA 1
ATOM 749 C C . GLN A 1 93 ? 12.782 1.352 -6.792 1.00 83.88 93 GLN A C 1
ATOM 751 O O . GLN A 1 93 ? 13.426 2.356 -6.492 1.00 83.88 93 GLN A O 1
ATOM 756 N N . LEU A 1 94 ? 11.489 1.394 -7.111 1.00 86.81 94 LEU A N 1
ATOM 757 C CA . LEU A 1 94 ? 10.705 2.621 -7.103 1.00 86.81 94 LEU A CA 1
ATOM 758 C C . LEU A 1 94 ? 9.799 2.607 -5.883 1.00 86.81 94 LEU A C 1
ATOM 760 O O . LEU A 1 94 ? 9.153 1.592 -5.632 1.00 86.81 94 LEU A O 1
ATOM 764 N N . PHE A 1 95 ? 9.747 3.713 -5.145 1.00 86.44 95 PHE A N 1
ATOM 765 C CA . PHE A 1 95 ? 9.108 3.762 -3.834 1.00 86.44 95 PHE A CA 1
ATOM 766 C C . PHE A 1 95 ? 8.253 5.012 -3.678 1.00 86.44 95 PHE A C 1
ATOM 768 O O . PHE A 1 95 ? 8.631 6.084 -4.152 1.00 86.44 95 PHE A O 1
ATOM 775 N N . HIS A 1 96 ? 7.136 4.885 -2.967 1.00 87.94 96 HIS A N 1
ATOM 776 C CA . HIS A 1 96 ? 6.340 6.027 -2.532 1.00 87.94 96 HIS A CA 1
ATOM 777 C C . HIS A 1 96 ? 5.575 5.713 -1.240 1.00 87.94 96 HIS A C 1
ATOM 779 O O . HIS A 1 96 ? 5.324 4.549 -0.927 1.00 87.94 96 HIS A O 1
ATOM 785 N N . LYS A 1 97 ? 5.228 6.752 -0.477 1.00 89.00 97 LYS A N 1
ATOM 786 C CA . LYS A 1 97 ? 4.484 6.637 0.778 1.00 89.00 97 LYS A CA 1
ATOM 787 C C . LYS A 1 97 ? 3.295 7.586 0.751 1.00 89.00 97 LYS A C 1
ATOM 789 O O . LYS A 1 97 ? 3.493 8.781 0.554 1.00 89.00 97 LYS A O 1
ATOM 794 N N . PHE A 1 98 ? 2.108 7.063 1.024 1.00 89.38 98 PHE A N 1
ATOM 795 C CA . PHE A 1 98 ? 0.937 7.879 1.333 1.00 89.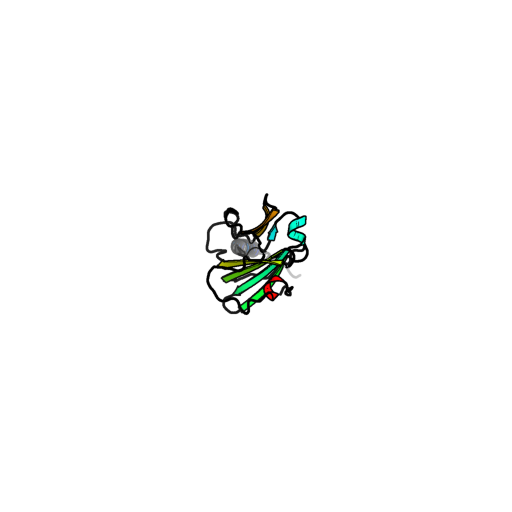38 98 PHE A CA 1
ATOM 796 C C . PHE A 1 98 ? 0.765 7.967 2.847 1.00 89.38 98 PHE A C 1
ATOM 798 O O . PHE A 1 98 ? 0.898 6.956 3.533 1.00 89.38 98 PHE A O 1
ATOM 805 N N . GLU A 1 99 ? 0.453 9.153 3.360 1.00 90.44 99 GLU A N 1
ATOM 806 C CA . GLU A 1 99 ? 0.022 9.360 4.744 1.00 90.44 99 GLU A CA 1
ATOM 807 C C . GLU A 1 99 ? -1.388 9.931 4.720 1.00 90.44 99 GLU A C 1
ATOM 809 O O . GLU A 1 99 ? -1.616 10.989 4.134 1.00 90.44 99 GLU A O 1
ATOM 814 N N . VAL A 1 100 ? -2.339 9.209 5.306 1.00 90.19 100 VAL A N 1
ATOM 815 C CA . VAL A 1 100 ? -3.760 9.556 5.226 1.00 90.19 100 VAL A CA 1
ATOM 816 C C . VAL A 1 100 ? -4.458 9.263 6.543 1.00 90.19 100 VAL A C 1
ATOM 818 O O . VAL A 1 100 ? -4.312 8.180 7.112 1.00 90.19 100 VAL A O 1
ATOM 821 N N . ASP A 1 101 ? -5.239 10.223 7.024 1.00 91.25 101 ASP A N 1
ATOM 822 C CA . ASP A 1 101 ? -6.124 9.993 8.160 1.00 91.25 101 ASP A CA 1
ATOM 823 C C . ASP A 1 101 ? -7.255 9.052 7.746 1.00 91.25 101 ASP A C 1
ATOM 825 O O . ASP A 1 101 ? -7.864 9.200 6.681 1.00 91.25 101 ASP A O 1
ATOM 829 N N . ASN A 1 102 ? -7.543 8.073 8.597 1.00 90.12 102 ASN A N 1
ATOM 830 C CA . ASN A 1 102 ? -8.663 7.179 8.391 1.00 90.12 102 ASN A CA 1
ATOM 831 C C . ASN A 1 102 ? -9.944 7.866 8.877 1.00 90.12 102 ASN A C 1
ATOM 833 O O . ASN A 1 102 ? -10.227 7.963 10.073 1.00 90.12 102 ASN A O 1
ATOM 837 N N . LEU A 1 103 ? -10.719 8.362 7.917 1.00 86.00 103 LEU A N 1
ATOM 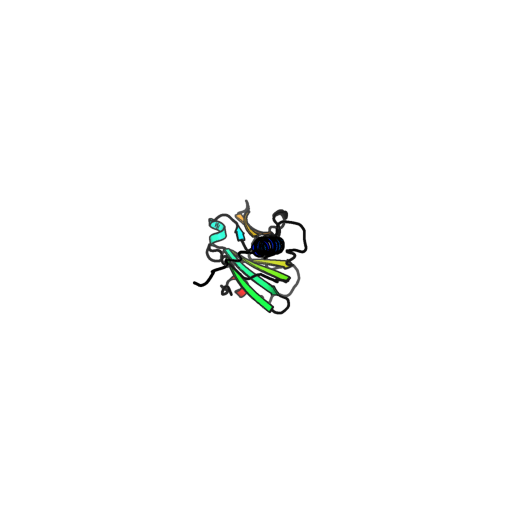838 C CA . LEU A 1 103 ? -11.970 9.075 8.161 1.00 86.00 103 LEU A CA 1
ATOM 839 C C . LEU A 1 103 ? -13.204 8.227 7.822 1.00 86.00 103 LEU A C 1
ATOM 841 O O . LEU A 1 103 ? -14.304 8.771 7.677 1.00 86.00 103 LEU A O 1
ATOM 845 N N . HIS A 1 104 ? -13.049 6.904 7.696 1.00 81.00 104 HIS A N 1
ATOM 846 C CA . HIS A 1 104 ? -14.171 5.997 7.469 1.00 81.00 104 HIS A CA 1
ATOM 847 C C . HIS A 1 104 ? -15.203 6.151 8.599 1.00 81.00 104 HIS A C 1
ATOM 849 O O . HIS A 1 104 ? -14.876 6.100 9.782 1.00 81.00 104 HIS A O 1
ATOM 855 N N . GLY A 1 105 ? -16.457 6.427 8.233 1.00 73.50 105 GLY A N 1
ATOM 856 C CA . GLY A 1 105 ? -17.547 6.702 9.178 1.00 73.50 105 GLY A CA 1
ATOM 857 C C . GLY A 1 105 ? -17.688 8.163 9.630 1.00 73.50 105 GLY A C 1
ATOM 858 O O . GLY A 1 105 ? -18.704 8.498 10.231 1.00 73.50 105 GLY A O 1
ATOM 859 N N . LYS A 1 106 ? -16.728 9.048 9.319 1.00 77.75 106 LYS A N 1
ATOM 860 C CA . LYS A 1 106 ? -16.819 10.498 9.601 1.00 77.75 106 LYS A CA 1
ATOM 861 C C . LYS A 1 106 ? -17.205 11.329 8.379 1.00 77.75 106 LYS A C 1
ATOM 863 O O . LYS A 1 106 ? -17.702 12.442 8.527 1.00 77.75 106 LYS A O 1
ATOM 868 N N . VAL A 1 107 ? -16.959 10.805 7.182 1.00 79.88 107 VAL A N 1
ATOM 869 C CA . VAL A 1 107 ? -17.193 11.493 5.906 1.00 79.88 107 VAL A CA 1
ATOM 870 C C . VAL A 1 107 ? -18.239 10.732 5.095 1.00 79.88 107 VAL A C 1
ATOM 872 O O . VAL A 1 107 ? -18.281 9.502 5.119 1.00 79.88 107 VAL A O 1
ATOM 875 N N . LYS A 1 108 ? -19.102 11.471 4.388 1.00 77.12 108 LYS A N 1
ATOM 876 C CA . LYS A 1 108 ? -20.114 10.904 3.491 1.00 77.12 108 LYS A CA 1
ATOM 877 C C . LYS A 1 108 ? -19.446 10.332 2.238 1.00 77.12 108 LYS A C 1
ATOM 879 O O . LYS A 1 108 ? -18.671 11.027 1.592 1.00 77.12 108 LYS A O 1
ATOM 884 N N . GLY A 1 109 ? -19.817 9.110 1.879 1.00 82.00 109 GLY A N 1
ATOM 885 C CA . GLY A 1 109 ? -19.361 8.412 0.679 1.00 82.00 109 GLY A CA 1
ATOM 886 C C . GLY A 1 109 ? -19.214 6.921 0.949 1.00 82.00 109 GLY A C 1
ATOM 887 O O . GLY A 1 109 ? -19.299 6.494 2.104 1.00 82.00 109 GLY A O 1
ATOM 888 N N . GLN A 1 110 ? -19.006 6.123 -0.094 1.00 88.00 110 GLN A N 1
ATOM 889 C CA . GLN A 1 110 ? -18.695 4.706 0.073 1.00 88.00 110 GLN A CA 1
ATOM 890 C C . GLN A 1 110 ? -17.191 4.547 0.359 1.00 88.00 110 GLN A C 1
ATOM 892 O O . GLN A 1 110 ? -16.377 4.769 -0.546 1.00 88.00 110 GLN A O 1
ATOM 897 N N . PRO A 1 111 ? -16.792 4.173 1.594 1.00 88.62 111 PRO A N 1
ATOM 898 C CA . PRO A 1 111 ? -15.386 4.012 1.932 1.00 88.62 111 PRO A CA 1
ATOM 899 C C . PRO A 1 111 ? -14.790 2.831 1.165 1.00 88.62 111 PRO A C 1
ATOM 901 O O . PRO A 1 111 ? -15.393 1.760 1.067 1.00 88.62 111 PRO A O 1
ATOM 904 N N . VAL A 1 112 ? -13.581 3.023 0.649 1.00 90.81 112 VAL A N 1
ATOM 905 C CA . VAL A 1 112 ? -12.767 2.001 -0.018 1.00 90.81 112 VAL A CA 1
ATOM 906 C C . VAL A 1 112 ? -11.303 2.175 0.381 1.00 90.81 112 VAL A C 1
ATOM 908 O O . VAL A 1 112 ? -10.915 3.211 0.889 1.00 90.81 112 VAL A O 1
ATOM 911 N N . ASN A 1 113 ? -10.464 1.173 0.143 1.00 93.56 113 ASN A N 1
ATOM 912 C CA . ASN A 1 113 ? -9.030 1.254 0.420 1.00 93.56 113 ASN A CA 1
ATOM 913 C C . ASN A 1 113 ? -8.256 0.793 -0.819 1.00 93.56 113 ASN A C 1
ATOM 915 O O . ASN A 1 113 ? -7.658 -0.281 -0.848 1.00 93.56 113 ASN A O 1
ATOM 919 N N . GLU A 1 114 ? -8.322 1.571 -1.898 1.00 94.81 114 GLU A N 1
ATOM 920 C CA . GLU A 1 114 ? -7.778 1.150 -3.189 1.00 94.81 114 GLU A CA 1
ATOM 921 C C . GLU A 1 114 ? -6.409 1.767 -3.461 1.00 94.81 114 GLU A C 1
ATOM 923 O O . GLU A 1 114 ? -6.267 2.987 -3.493 1.00 94.81 114 GLU A O 1
ATOM 928 N N . ILE A 1 115 ? -5.407 0.921 -3.717 1.00 95.31 115 ILE A N 1
ATOM 929 C CA . ILE A 1 115 ? -4.123 1.347 -4.280 1.00 95.31 115 ILE A CA 1
ATOM 930 C C . ILE A 1 115 ? -4.116 1.008 -5.768 1.00 95.31 115 ILE A C 1
ATOM 932 O O . ILE A 1 115 ? -4.205 -0.156 -6.158 1.00 95.31 115 ILE A O 1
ATOM 936 N N . ILE A 1 116 ? -4.007 2.025 -6.613 1.00 95.31 116 ILE A N 1
ATOM 937 C CA . ILE A 1 116 ? -4.196 1.903 -8.055 1.00 95.31 116 ILE A CA 1
ATOM 938 C C . ILE A 1 116 ? -2.869 2.163 -8.757 1.00 95.31 116 ILE A C 1
ATOM 940 O O . ILE A 1 116 ? -2.309 3.247 -8.635 1.00 95.31 116 ILE A O 1
ATOM 944 N N . PHE A 1 117 ? -2.397 1.188 -9.531 1.00 93.88 117 PHE A N 1
ATOM 945 C CA . PHE A 1 117 ? -1.199 1.286 -10.358 1.00 93.88 117 PHE A CA 1
ATOM 946 C C . PHE A 1 117 ? -1.581 1.372 -11.834 1.00 93.88 117 PHE A C 1
ATOM 948 O O . PHE A 1 117 ? -2.270 0.497 -12.367 1.00 93.88 117 PHE A O 1
ATOM 955 N N . LYS A 1 118 ? -1.099 2.409 -12.517 1.00 92.56 118 LYS A N 1
ATOM 956 C CA . LYS A 1 118 ? -1.310 2.624 -13.955 1.00 92.56 118 LYS A CA 1
ATOM 957 C C . LYS A 1 118 ? 0.036 2.859 -14.626 1.00 92.56 118 LYS A C 1
ATOM 959 O O . LYS A 1 118 ? 0.917 3.478 -14.043 1.00 92.56 118 LYS A O 1
ATOM 964 N N . ARG A 1 119 ? 0.210 2.358 -15.847 1.00 90.06 119 ARG A N 1
ATOM 965 C CA . ARG A 1 119 ? 1.327 2.782 -16.693 1.00 90.06 119 ARG A CA 1
ATOM 966 C C . ARG A 1 119 ? 0.872 4.023 -17.456 1.00 90.06 119 ARG A C 1
ATOM 968 O O . ARG A 1 119 ? -0.213 3.999 -18.025 1.00 90.06 119 ARG A O 1
ATOM 975 N N . ASN A 1 120 ? 1.665 5.079 -17.401 1.00 85.44 120 ASN A N 1
ATOM 976 C CA . ASN A 1 120 ? 1.468 6.292 -18.179 1.00 85.44 120 ASN A CA 1
ATOM 977 C C . ASN A 1 120 ? 2.033 6.116 -19.598 1.00 85.44 120 ASN A C 1
ATOM 979 O O . ASN A 1 120 ? 2.811 5.190 -19.845 1.00 85.44 120 ASN A O 1
ATOM 983 N N . ASP A 1 121 ? 1.666 7.011 -20.511 1.00 83.12 121 ASP A N 1
ATOM 984 C CA . ASP A 1 121 ? 2.063 6.954 -21.924 1.00 83.12 121 ASP A CA 1
ATOM 985 C C . ASP A 1 121 ? 3.584 7.088 -22.117 1.00 83.12 121 ASP A C 1
ATOM 987 O O . ASP A 1 121 ? 4.158 6.499 -23.029 1.00 83.12 121 ASP A O 1
ATOM 991 N N . ASP A 1 122 ? 4.262 7.782 -21.198 1.00 80.62 122 ASP A N 1
ATOM 992 C CA . ASP A 1 122 ? 5.727 7.893 -21.128 1.00 80.62 122 ASP A CA 1
ATOM 993 C C . ASP A 1 122 ? 6.416 6.649 -20.524 1.00 80.62 122 ASP A C 1
ATOM 995 O O . ASP A 1 122 ? 7.632 6.625 -20.330 1.00 80.62 122 ASP A O 1
ATOM 999 N N . GLY A 1 123 ? 5.648 5.607 -20.197 1.00 80.88 123 GLY A N 1
ATOM 1000 C CA . GLY A 1 123 ? 6.128 4.378 -19.573 1.00 80.88 123 GLY A CA 1
ATOM 1001 C C . GLY A 1 123 ? 6.306 4.460 -18.054 1.00 80.88 123 GLY A C 1
ATOM 1002 O O . GLY A 1 123 ? 6.616 3.434 -17.435 1.00 80.88 123 GLY A O 1
ATOM 1003 N N . ALA A 1 124 ? 6.077 5.621 -17.428 1.00 86.56 124 ALA A N 1
ATOM 1004 C CA . ALA A 1 124 ? 6.148 5.758 -15.978 1.00 86.56 124 ALA A CA 1
ATOM 1005 C C . ALA A 1 124 ?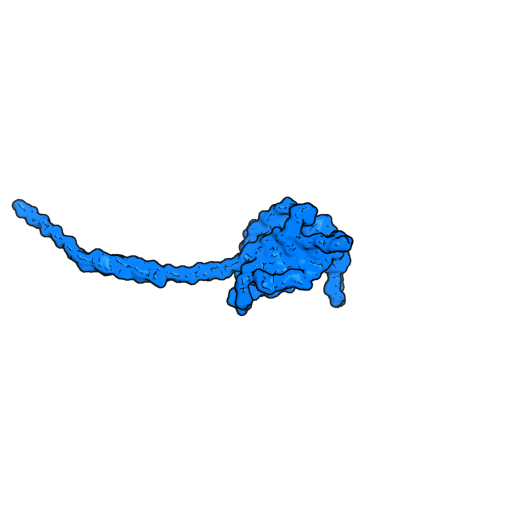 5.058 4.924 -15.290 1.00 86.56 124 ALA A C 1
ATOM 1007 O O . ALA A 1 124 ? 3.946 4.765 -15.794 1.00 86.56 124 ALA A O 1
ATOM 1008 N N . ILE A 1 125 ? 5.359 4.396 -14.104 1.00 91.06 125 ILE A N 1
ATOM 1009 C CA . ILE A 1 125 ? 4.353 3.739 -13.267 1.00 91.06 125 ILE A CA 1
ATOM 1010 C C . ILE A 1 125 ? 3.766 4.791 -12.339 1.00 91.06 125 ILE A C 1
ATOM 1012 O O . ILE A 1 125 ? 4.472 5.310 -11.487 1.00 91.06 125 ILE A O 1
ATOM 1016 N N . LEU A 1 126 ? 2.492 5.117 -12.497 1.00 92.19 126 LEU A N 1
ATOM 1017 C CA . LEU A 1 126 ? 1.747 5.980 -11.591 1.00 92.19 126 LEU A CA 1
ATOM 1018 C C . LEU A 1 126 ? 1.096 5.137 -10.499 1.00 92.19 126 LEU A C 1
ATOM 1020 O O . LEU A 1 126 ? 0.583 4.050 -10.775 1.00 92.19 126 LEU A O 1
ATOM 1024 N N . VAL A 1 127 ? 1.081 5.663 -9.281 1.00 92.81 127 VAL A N 1
ATOM 1025 C CA . VAL A 1 127 ? 0.369 5.090 -8.145 1.00 92.81 127 VAL A CA 1
ATOM 1026 C C . VAL A 1 127 ? -0.571 6.125 -7.541 1.00 92.81 127 VAL A C 1
ATOM 1028 O O . VAL A 1 127 ? -0.190 7.272 -7.334 1.00 92.81 127 VAL A O 1
ATOM 1031 N N . ALA A 1 128 ? -1.797 5.726 -7.237 1.00 93.62 128 ALA A N 1
ATOM 1032 C CA . ALA A 1 128 ? -2.760 6.543 -6.512 1.00 93.62 128 ALA A CA 1
ATOM 1033 C C . ALA A 1 128 ? -3.332 5.748 -5.343 1.00 93.62 128 ALA A C 1
ATOM 1035 O O . ALA A 1 128 ? -3.438 4.522 -5.415 1.00 93.62 128 ALA A O 1
ATOM 1036 N N . TYR A 1 129 ? -3.734 6.454 -4.294 1.00 92.69 129 TYR A N 1
ATOM 1037 C CA . TYR A 1 129 ? -4.540 5.892 -3.223 1.00 92.69 129 TYR A CA 1
ATOM 1038 C C . TYR A 1 129 ? -5.919 6.546 -3.221 1.00 92.69 129 TYR A C 1
ATOM 1040 O O . TYR A 1 129 ? -6.038 7.771 -3.292 1.00 92.69 129 TYR A O 1
ATOM 1048 N N . ARG A 1 130 ? -6.956 5.717 -3.122 1.00 92.19 130 ARG A N 1
ATOM 1049 C CA . ARG A 1 130 ? -8.353 6.130 -3.086 1.00 92.19 130 ARG A CA 1
ATOM 1050 C C . ARG A 1 130 ? -9.024 5.578 -1.830 1.00 92.19 130 ARG A C 1
ATOM 1052 O O . ARG A 1 130 ? -9.156 4.365 -1.691 1.00 92.19 130 ARG A O 1
ATOM 1059 N N . ALA A 1 131 ? -9.460 6.495 -0.964 1.00 89.69 131 ALA A N 1
ATOM 1060 C CA . ALA A 1 131 ? -10.157 6.208 0.296 1.00 89.69 131 ALA A CA 1
ATOM 1061 C C . ALA A 1 131 ? -11.696 6.129 0.165 1.00 89.69 131 ALA A C 1
ATOM 1063 O O . ALA A 1 131 ? -12.378 5.570 1.014 1.00 89.69 131 ALA A O 1
ATOM 1064 N N . PHE A 1 132 ? -12.273 6.721 -0.883 1.00 89.44 132 PHE A N 1
ATOM 1065 C CA . PHE A 1 132 ? -13.722 6.733 -1.128 1.00 89.44 132 PHE A CA 1
ATOM 1066 C C . PHE A 1 132 ? -13.983 6.552 -2.620 1.00 89.44 132 PHE A C 1
ATOM 1068 O O . PHE A 1 132 ? -13.184 7.022 -3.430 1.00 89.44 132 PHE A O 1
ATOM 1075 N N . THR A 1 133 ? -15.070 5.881 -3.004 1.00 87.31 133 THR A N 1
ATOM 1076 C CA . THR A 1 133 ? -15.385 5.644 -4.430 1.00 87.31 133 THR A CA 1
ATOM 1077 C C . THR A 1 133 ? -15.536 6.935 -5.235 1.00 87.31 133 THR A C 1
ATOM 1079 O O . THR A 1 133 ? -15.231 6.970 -6.424 1.00 87.31 133 THR A O 1
ATOM 1082 N N . GLU A 1 134 ? -15.970 7.996 -4.565 1.00 83.81 134 GLU A N 1
ATOM 1083 C CA . GLU A 1 134 ? -16.252 9.319 -5.100 1.00 83.81 134 GLU A CA 1
ATOM 1084 C C . GLU A 1 134 ? -14.978 10.144 -5.315 1.00 83.81 134 GLU A C 1
ATOM 1086 O O . GLU A 1 134 ? -14.989 11.113 -6.076 1.00 83.81 134 GLU A O 1
ATOM 1091 N N . ASN A 1 135 ? -13.864 9.758 -4.682 1.00 79.81 135 ASN A N 1
ATOM 1092 C CA . ASN A 1 135 ? -12.580 10.396 -4.929 1.00 79.81 135 ASN A CA 1
ATOM 1093 C C . ASN A 1 135 ? -12.122 10.030 -6.344 1.00 79.81 135 ASN A C 1
ATOM 1095 O O . ASN A 1 135 ? -11.842 8.868 -6.652 1.00 79.81 135 ASN A O 1
ATOM 1099 N N . VAL A 1 136 ? -12.020 11.039 -7.205 1.00 71.06 136 VAL A N 1
ATOM 1100 C CA . VAL A 1 136 ? -11.412 10.884 -8.528 1.00 71.06 136 VAL A CA 1
ATOM 1101 C C . VAL A 1 136 ? -9.922 10.578 -8.344 1.00 71.06 136 VAL A C 1
ATOM 1103 O O . VAL A 1 136 ? -9.267 11.178 -7.493 1.00 71.06 136 VAL A O 1
ATOM 1106 N N . ASP A 1 137 ? -9.367 9.670 -9.155 1.00 65.81 137 ASP A N 1
ATOM 1107 C CA . ASP A 1 137 ? -7.952 9.243 -9.124 1.00 65.81 137 ASP A CA 1
ATOM 1108 C C . ASP A 1 137 ? -6.949 10.365 -9.521 1.00 65.81 137 ASP A C 1
ATOM 1110 O O . ASP A 1 137 ? -5.861 10.087 -10.026 1.00 65.81 137 ASP A O 1
ATOM 1114 N N . THR A 1 138 ? -7.299 11.643 -9.361 1.00 56.16 138 THR A N 1
ATOM 1115 C CA . THR A 1 138 ? -6.540 12.805 -9.850 1.00 56.16 138 THR A CA 1
ATOM 1116 C C . THR A 1 138 ? -5.238 13.063 -9.090 1.00 56.16 138 THR A C 1
ATOM 1118 O O . THR A 1 138 ? -4.375 13.764 -9.609 1.00 56.16 138 THR A O 1
ATOM 1121 N N . ALA A 1 139 ? -5.047 12.470 -7.908 1.00 68.69 139 ALA A N 1
ATOM 1122 C CA . ALA A 1 139 ? -3.843 12.621 -7.082 1.00 68.69 139 ALA A CA 1
ATOM 1123 C C . ALA A 1 139 ? -2.794 11.504 -7.298 1.00 68.69 139 ALA A C 1
ATOM 1125 O O . ALA A 1 139 ? -2.114 11.091 -6.358 1.00 68.69 139 ALA A O 1
ATOM 1126 N N . ALA A 1 140 ? -2.682 10.963 -8.516 1.00 82.50 140 ALA A N 1
ATOM 1127 C CA . ALA A 1 140 ? -1.699 9.926 -8.820 1.00 82.50 140 ALA A CA 1
ATOM 1128 C C . ALA A 1 140 ? -0.263 10.484 -8.820 1.00 82.50 140 ALA A C 1
ATOM 1130 O O . ALA A 1 140 ? 0.037 11.480 -9.475 1.00 82.50 140 ALA A O 1
ATOM 1131 N N . THR A 1 141 ? 0.648 9.791 -8.145 1.00 85.94 141 THR A N 1
ATOM 1132 C CA . THR A 1 141 ? 2.073 10.122 -8.085 1.00 85.94 141 THR A CA 1
ATOM 1133 C C . THR A 1 141 ? 2.860 9.167 -8.972 1.00 85.94 141 THR A C 1
ATOM 1135 O O . THR A 1 141 ? 2.698 7.950 -8.891 1.00 85.94 141 THR A O 1
ATOM 1138 N N . ALA A 1 142 ? 3.759 9.688 -9.809 1.00 85.62 142 ALA A N 1
ATOM 1139 C CA . ALA A 1 142 ? 4.700 8.834 -10.527 1.00 85.62 142 ALA A CA 1
ATOM 1140 C C . ALA A 1 142 ? 5.626 8.111 -9.539 1.00 85.62 142 ALA A C 1
ATOM 1142 O O . ALA A 1 142 ? 6.172 8.717 -8.629 1.00 85.62 142 ALA A O 1
ATOM 1143 N N . LEU A 1 143 ? 5.855 6.820 -9.711 1.00 82.75 143 LEU A N 1
ATOM 1144 C CA . LEU A 1 143 ? 6.894 6.099 -8.997 1.00 82.75 143 LEU A CA 1
ATOM 1145 C C . LEU A 1 143 ? 8.225 6.421 -9.656 1.00 82.75 143 LEU A C 1
ATOM 1147 O O . LEU A 1 143 ? 8.455 6.103 -10.822 1.00 82.75 143 LEU A O 1
ATOM 1151 N N . ARG A 1 144 ? 9.108 7.065 -8.903 1.00 75.44 144 ARG A N 1
ATOM 1152 C CA . ARG A 1 144 ? 10.451 7.414 -9.362 1.00 75.44 144 ARG A CA 1
ATOM 1153 C C . ARG A 1 144 ? 11.456 6.996 -8.294 1.00 75.44 144 ARG A C 1
ATOM 1155 O O . ARG A 1 144 ? 11.105 7.034 -7.113 1.00 75.44 144 ARG A O 1
ATOM 1162 N N . PRO A 1 145 ? 12.696 6.635 -8.666 1.00 64.56 145 PRO A N 1
ATOM 1163 C CA . PRO A 1 145 ? 13.732 6.289 -7.689 1.00 64.56 145 PRO A CA 1
ATOM 1164 C C . PRO A 1 145 ? 13.961 7.414 -6.668 1.00 64.56 145 PRO A C 1
ATOM 1166 O O . PRO A 1 145 ? 14.241 7.158 -5.501 1.00 64.56 145 PRO A O 1
ATOM 1169 N N . TRP A 1 146 ? 13.781 8.662 -7.112 1.00 61.50 146 TRP A N 1
ATOM 1170 C CA . TRP A 1 146 ? 13.916 9.876 -6.313 1.00 61.50 146 TRP A CA 1
ATOM 1171 C C . TRP A 1 146 ? 12.595 10.411 -5.743 1.00 61.50 146 TRP A C 1
ATOM 1173 O O . TRP A 1 146 ? 12.612 11.456 -5.110 1.00 61.50 146 TRP A O 1
ATOM 1183 N N . ASN A 1 147 ? 11.444 9.738 -5.875 1.00 57.31 147 ASN A N 1
ATOM 1184 C CA . ASN A 1 147 ? 10.189 10.214 -5.256 1.00 57.31 147 ASN A CA 1
ATOM 1185 C C . ASN A 1 147 ? 10.102 9.921 -3.744 1.00 57.31 147 ASN A C 1
ATOM 1187 O O . ASN A 1 147 ? 9.033 9.700 -3.175 1.00 57.31 147 ASN A O 1
ATOM 1191 N N . LYS A 1 148 ? 11.264 10.010 -3.093 1.00 48.12 148 LYS A N 1
ATOM 1192 C CA . LYS A 1 148 ? 11.474 10.076 -1.652 1.00 48.12 148 LYS A CA 1
ATOM 1193 C C . LYS A 1 148 ? 11.791 11.497 -1.179 1.00 48.12 148 LYS A C 1
ATOM 1195 O O . LYS A 1 148 ? 12.525 11.637 -0.220 1.00 48.12 148 LYS A O 1
ATOM 1200 N N . PHE A 1 149 ? 11.278 12.562 -1.780 1.00 47.47 149 PHE A N 1
ATOM 1201 C CA . PHE A 1 149 ? 11.587 13.891 -1.246 1.00 47.47 149 PHE A CA 1
ATOM 1202 C C . PHE A 1 149 ? 10.341 14.763 -1.279 1.00 47.47 149 PHE A C 1
ATOM 1204 O O . PHE A 1 149 ? 10.123 15.534 -2.207 1.00 47.47 149 PHE A O 1
ATOM 1211 N N . ALA A 1 150 ? 9.525 14.673 -0.223 1.00 36.62 150 ALA A N 1
ATOM 1212 C CA . ALA A 1 150 ? 8.990 15.916 0.311 1.00 36.62 150 ALA A CA 1
ATOM 1213 C C . ALA A 1 150 ? 10.200 16.845 0.470 1.00 36.62 150 ALA A C 1
ATOM 1215 O O . ALA A 1 150 ? 11.177 16.478 1.127 1.00 36.62 150 ALA A O 1
ATOM 1216 N N . ALA A 1 151 ? 10.193 17.969 -0.237 1.00 36.97 151 ALA A N 1
ATOM 1217 C CA . ALA A 1 151 ? 11.223 18.976 -0.100 1.00 36.97 151 ALA A CA 1
ATOM 1218 C C . ALA A 1 151 ? 11.387 19.305 1.396 1.00 36.97 151 ALA A C 1
ATOM 1220 O O . ALA A 1 151 ? 10.452 19.803 2.015 1.00 36.97 151 ALA A O 1
ATOM 1221 N N . GLY A 1 152 ? 12.552 18.999 1.978 1.00 36.44 152 GLY A N 1
ATOM 1222 C CA . GLY A 1 152 ? 13.006 19.695 3.183 1.00 36.44 152 GLY A CA 1
ATOM 1223 C C . GLY A 1 152 ? 13.126 18.956 4.519 1.00 36.44 152 GLY A C 1
ATOM 1224 O O . GLY A 1 152 ? 13.249 19.663 5.509 1.00 36.44 152 GLY A O 1
ATOM 1225 N N . HIS A 1 153 ? 13.173 17.620 4.620 1.00 37.72 153 HIS A N 1
ATOM 1226 C CA . HIS A 1 153 ? 13.562 16.997 5.903 1.00 37.72 153 HIS A CA 1
ATOM 1227 C C . HIS A 1 153 ? 14.541 15.820 5.770 1.00 37.72 153 HIS A C 1
ATOM 1229 O O . HIS A 1 153 ? 14.268 14.832 5.099 1.00 37.72 153 HIS A O 1
ATOM 1235 N N . ASP A 1 154 ? 15.681 16.001 6.439 1.00 40.91 154 ASP A N 1
ATOM 1236 C CA . ASP A 1 154 ? 16.872 15.166 6.641 1.00 40.91 154 ASP A CA 1
ATOM 1237 C C . ASP A 1 154 ? 16.639 13.636 6.630 1.00 40.91 154 ASP A C 1
ATOM 1239 O O . ASP A 1 154 ? 15.895 13.104 7.454 1.00 40.91 154 ASP A O 1
ATOM 1243 N N . THR A 1 155 ? 17.265 12.927 5.674 1.00 44.31 155 THR A N 1
ATOM 1244 C CA . THR A 1 155 ? 16.964 11.529 5.290 1.00 44.31 155 THR A CA 1
ATOM 1245 C C . THR A 1 155 ? 18.061 10.490 5.512 1.00 44.31 155 THR A C 1
ATOM 1247 O O . THR A 1 155 ? 18.240 9.600 4.677 1.00 44.31 155 THR A O 1
ATOM 1250 N N . THR A 1 156 ? 18.790 10.531 6.620 1.00 42.72 156 THR A N 1
ATOM 1251 C CA . THR A 1 156 ? 19.936 9.622 6.815 1.00 42.72 156 THR A CA 1
ATOM 1252 C C . THR A 1 156 ? 19.612 8.239 7.405 1.00 42.72 156 THR A C 1
ATOM 1254 O O . THR A 1 156 ? 20.463 7.356 7.329 1.00 42.72 156 THR A O 1
ATOM 1257 N N . THR A 1 157 ? 18.371 7.949 7.835 1.00 49.59 157 THR A N 1
ATOM 1258 C CA . THR A 1 157 ? 18.008 6.588 8.312 1.00 49.59 157 THR A CA 1
ATOM 1259 C C . THR A 1 157 ? 16.547 6.195 8.043 1.00 49.59 157 THR A C 1
ATOM 1261 O O . THR A 1 157 ? 15.812 5.775 8.932 1.00 49.59 157 THR A O 1
ATOM 1264 N N . PHE A 1 158 ? 16.069 6.325 6.801 1.00 57.91 158 PHE A N 1
ATOM 1265 C CA . PHE A 1 158 ? 14.676 5.978 6.470 1.00 57.91 158 PHE A CA 1
ATOM 1266 C C . PHE A 1 158 ? 14.501 4.534 5.975 1.00 57.91 158 PHE A C 1
ATOM 1268 O O . PHE A 1 158 ? 14.860 4.207 4.840 1.00 57.91 158 PHE A O 1
ATOM 1275 N N . ASN A 1 159 ? 13.879 3.706 6.829 1.00 67.31 159 ASN A N 1
ATOM 1276 C CA . ASN A 1 159 ? 13.646 2.256 6.721 1.00 67.31 159 ASN A CA 1
ATOM 1277 C C . ASN A 1 159 ? 13.167 1.781 5.338 1.00 67.31 159 ASN A C 1
ATOM 1279 O O . ASN A 1 159 ? 11.976 1.571 5.103 1.00 67.31 159 ASN A O 1
ATOM 1283 N N . LYS A 1 160 ? 14.117 1.526 4.428 1.00 72.31 160 LYS A N 1
ATOM 1284 C CA . LYS A 1 160 ? 13.915 0.754 3.189 1.00 72.31 160 LYS A CA 1
ATOM 1285 C C . LYS A 1 160 ? 13.188 -0.562 3.475 1.00 72.31 160 LYS A C 1
ATOM 1287 O O . LYS A 1 160 ? 12.370 -0.989 2.668 1.00 72.31 160 LYS A O 1
ATOM 1292 N N . GLU A 1 161 ? 13.439 -1.138 4.647 1.00 81.81 161 GLU A N 1
ATOM 1293 C CA . GLU A 1 161 ? 12.763 -2.311 5.191 1.00 81.81 161 GLU A CA 1
ATOM 1294 C C . GLU A 1 161 ? 11.235 -2.229 5.069 1.00 81.81 161 GLU A C 1
ATOM 1296 O O . GLU A 1 161 ? 10.639 -3.144 4.513 1.00 81.81 161 GLU A O 1
ATOM 1301 N N . LYS A 1 162 ? 10.605 -1.091 5.405 1.00 85.81 162 LYS A N 1
ATOM 1302 C CA . LYS A 1 162 ? 9.141 -0.923 5.308 1.00 85.81 162 LYS A CA 1
ATOM 1303 C C . LYS A 1 162 ? 8.591 -1.083 3.889 1.00 85.81 162 LYS A C 1
ATOM 1305 O O . LYS A 1 162 ? 7.410 -1.362 3.723 1.00 85.81 162 LYS A O 1
ATOM 1310 N N . PHE A 1 163 ? 9.428 -0.944 2.861 1.00 86.06 163 PHE A N 1
ATOM 1311 C CA . PHE A 1 163 ? 9.036 -1.092 1.458 1.00 86.06 163 PHE A CA 1
ATOM 1312 C C . PHE A 1 163 ? 9.326 -2.475 0.871 1.00 86.06 163 PHE A C 1
ATOM 1314 O O . PHE A 1 163 ? 8.710 -2.840 -0.130 1.00 86.06 163 PHE A O 1
ATOM 1321 N N . ILE A 1 164 ? 10.297 -3.205 1.432 1.00 83.62 164 ILE A N 1
ATOM 1322 C CA . ILE A 1 164 ? 10.826 -4.447 0.843 1.00 83.62 164 ILE A CA 1
ATOM 1323 C C . ILE A 1 164 ? 10.632 -5.672 1.737 1.00 83.62 164 ILE A C 1
ATOM 1325 O O . ILE A 1 164 ? 10.592 -6.785 1.217 1.00 83.62 164 ILE A O 1
ATOM 1329 N N . ALA A 1 165 ? 10.462 -5.502 3.048 1.00 86.69 165 ALA A N 1
ATOM 1330 C CA . ALA A 1 165 ? 10.220 -6.591 3.987 1.00 86.69 165 ALA A CA 1
ATOM 1331 C C . ALA A 1 165 ? 8.778 -7.078 3.880 1.00 86.69 165 ALA A C 1
ATOM 1333 O O . ALA A 1 165 ? 7.852 -6.299 3.643 1.00 86.69 165 ALA A O 1
ATOM 1334 N N . PHE A 1 166 ? 8.601 -8.396 3.921 1.00 89.19 166 PHE A N 1
ATOM 1335 C CA . PHE A 1 166 ? 7.283 -9.004 4.060 1.00 89.19 166 PHE A CA 1
ATOM 1336 C C . PHE A 1 166 ? 6.972 -9.052 5.550 1.00 89.19 166 PHE A C 1
ATOM 1338 O O . PHE A 1 166 ? 7.814 -9.498 6.327 1.00 89.19 166 PHE A O 1
ATOM 1345 N N . TYR A 1 167 ? 5.802 -8.562 5.931 1.00 85.94 167 TYR A N 1
ATOM 1346 C CA . TYR A 1 167 ? 5.366 -8.540 7.317 1.00 85.94 167 TYR A CA 1
ATOM 1347 C C . TYR A 1 167 ? 4.254 -9.561 7.483 1.00 85.94 167 TYR A C 1
ATOM 1349 O O . TYR A 1 167 ? 3.338 -9.613 6.661 1.00 85.94 167 TYR A O 1
ATOM 1357 N N . GLU A 1 168 ? 4.345 -10.371 8.535 1.00 75.75 168 GLU A N 1
ATOM 1358 C CA . GLU A 1 168 ? 3.287 -11.314 8.880 1.00 75.75 168 GLU A CA 1
ATOM 1359 C C . GLU A 1 168 ? 1.956 -10.571 9.019 1.00 75.75 168 GLU A C 1
ATOM 1361 O O . GLU A 1 168 ? 1.856 -9.551 9.705 1.00 75.75 168 GLU A O 1
ATOM 1366 N N . THR A 1 169 ? 0.928 -11.081 8.347 1.00 66.69 169 THR A N 1
ATOM 1367 C CA . THR A 1 169 ? -0.450 -10.643 8.550 1.00 66.69 169 THR A CA 1
ATOM 1368 C C . THR A 1 169 ? -0.892 -11.137 9.924 1.00 66.69 169 THR A C 1
ATOM 1370 O O . THR A 1 169 ? -1.122 -12.336 10.090 1.00 66.69 169 THR A O 1
ATOM 1373 N N . LYS A 1 170 ? -0.933 -10.241 10.914 1.00 50.94 170 LYS A N 1
ATOM 1374 C CA . LYS A 1 170 ? -1.497 -10.523 12.241 1.00 50.94 170 LYS A CA 1
ATOM 1375 C C . LYS A 1 170 ? -3.009 -10.347 12.253 1.00 50.94 170 LYS A C 1
ATOM 1377 O O . LYS A 1 170 ? -3.494 -9.385 11.610 1.00 50.94 170 LYS A O 1
#

Sequence (170 aa):
MKALIRFFHPTISVLAVKVFLLFFLVVPIGCKNNEPAFVVKGHKMVIKDVKVNVELLKQDSIAIATVYYDGKPYEILNQGTLRYMIYVSYRNQLFHKFEVDNLHGKVKGQPVNEIIFKRNDDGAILVAYRAFTENVDTAATALRPWNKFAAGHDTTTFNKEKFIAFYETK

Secondary structure (DSSP, 8-state):
---------THHHHHHHHHHHHHHHTS------PPPPEEEEE-HHHHTTEEEEEEEE-SS-EEEEEEEETTEE-----TT-SEEEEEEEETTTEEEEEEEE--TTTSSS-EEEEEEEEE-TTS-EEEEEEEETTS-GGG-EE--TT----TT---TT--THHHH------

pLDDT: mean 77.68, std 18.66, range [36.44, 96.62]

Organism: NCBI:txid2530453

Radius of gyration: 25.74 Å; chains: 1; bounding box: 80×64×59 Å